Protein AF-A0A068RCI0-F1 (afdb_monomer)

Foldseek 3Di:
DDPDDDDPVLVVVCQVCQQPDALVVNCVVVVHDSVVSVVVCVVVVHHGHPRDPPPDQDPVLVCVLPVVPDQLVVSCVVPVHDSVVSVVVSVVVVVVVD

Sequence (98 aa):
MQKERWEPYEIQFLCEVAGTMPVHIIAEKLERSPSAIHSKVEYLGVRLTSSKKAQPWTDEELSLITSGQYSNQEIAEKTGRTAKCIYDKRLRLRNKVA

pLDDT: mean 85.04, std 11.61, range [39.69, 94.12]

Secondary structure (DSSP, 8-state):
---PPPPHHHHHHHHHHTTTS-HHHHHHHTT--HHHHHHHHHHTTPPPP-SS--PPPPHHHHHHHHSSSS-HHHHHHHHSS-HHHHHHHHHHHHTT--

Organism: NCBI:txid1347341

Nearest PDB structures (foldseek):
  7r3e-assembly1_B  TM=6.642E-01  e=3.172E+00  Pseudomonas aeruginosa PAO1
  3lsg-assemb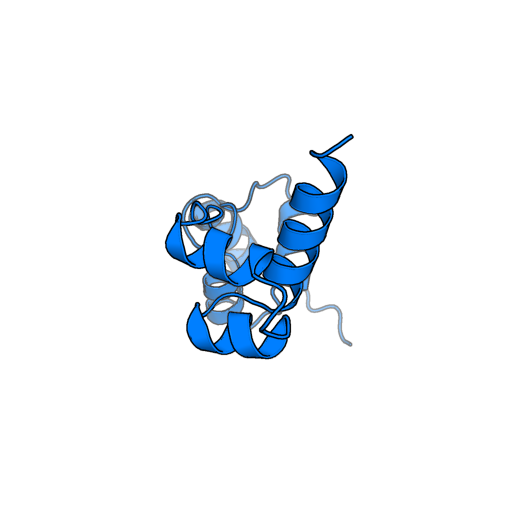ly2_D  TM=3.507E-01  e=1.484E+00  Fusobacterium nucleatum subsp. nucleatum
  8qu6-assembly1_F  TM=2.818E-01  e=8.392E-01  Mycolicibacterium smegmatis MC2 155
  3lsg-assembly3_E  TM=3.219E-01  e=1.581E+00  Fusobacterium nucleatum subsp. nucleatum
  8hnp-assembly1_B  TM=4.978E-01  e=7.225E+00  Thermococcus onnurineus NA1

Solvent-accessible surface area (backbone atoms only — not comparable to full-atom values): 5955 Å² total; per-residue (Å²): 133,85,83,75,78,84,50,72,68,58,54,52,48,47,71,70,37,24,66,78,43,43,50,66,60,54,16,59,76,66,76,42,55,53,68,60,50,53,57,48,31,58,76,70,72,49,63,63,32,71,69,67,75,79,73,78,81,49,73,68,58,49,48,54,60,70,64,68,81,55,53,47,60,60,49,15,70,76,67,76,47,54,38,65,61,46,46,56,49,44,52,55,57,60,68,64,77,113

Mean predicted aligned error: 9.75 Å

Radius of gyration: 18.35 Å; Cα contacts (8 Å, |Δi|>4): 72; chains: 1; bounding box: 45×29×45 Å

Structure (mmCIF, N/CA/C/O backbone):
data_AF-A0A068RCI0-F1
#
_entry.id   AF-A0A068RCI0-F1
#
loop_
_atom_site.group_PDB
_atom_site.id
_atom_site.type_symbol
_atom_site.label_atom_id
_atom_site.label_alt_id
_atom_site.label_comp_id
_atom_site.label_asym_id
_atom_site.label_entity_id
_atom_site.label_seq_id
_atom_site.pdbx_PDB_ins_code
_atom_site.Cartn_x
_atom_site.Cartn_y
_atom_site.Cartn_z
_atom_site.occupancy
_atom_site.B_iso_or_equiv
_atom_site.auth_seq_id
_atom_site.auth_comp_id
_atom_site.auth_asym_id
_atom_site.auth_atom_id
_atom_site.pdbx_PDB_model_num
ATOM 1 N N . MET A 1 1 ? 24.203 7.387 -4.537 1.00 39.69 1 MET A N 1
ATOM 2 C CA . MET A 1 1 ? 23.213 6.441 -5.097 1.00 39.69 1 MET A CA 1
ATOM 3 C C . MET A 1 1 ? 23.467 6.350 -6.589 1.00 39.69 1 MET A C 1
ATOM 5 O O . MET A 1 1 ? 23.222 7.328 -7.285 1.00 39.69 1 MET A O 1
ATOM 9 N N . GLN A 1 2 ? 24.053 5.248 -7.059 1.00 49.81 2 GLN A N 1
ATOM 10 C CA . GLN A 1 2 ? 24.225 5.021 -8.494 1.00 49.81 2 GLN A CA 1
ATOM 11 C C . GLN A 1 2 ? 22.833 4.885 -9.123 1.00 49.81 2 GLN A C 1
ATOM 13 O O . GLN A 1 2 ? 22.005 4.123 -8.627 1.00 49.81 2 GLN A O 1
ATOM 18 N N . LYS A 1 3 ? 22.541 5.665 -10.170 1.00 56.56 3 LYS A N 1
ATOM 19 C CA . LYS A 1 3 ? 21.346 5.456 -10.997 1.00 56.56 3 LYS A CA 1
ATOM 20 C C . LYS A 1 3 ? 21.626 4.236 -11.865 1.00 56.56 3 LYS A C 1
ATOM 22 O O . LYS A 1 3 ? 22.133 4.381 -12.974 1.00 56.56 3 LYS A O 1
ATOM 27 N N . GLU A 1 4 ? 21.381 3.050 -11.323 1.00 69.25 4 GLU A N 1
ATOM 28 C CA . GLU A 1 4 ? 21.510 1.814 -12.087 1.00 69.25 4 GLU A CA 1
ATOM 29 C C . GLU A 1 4 ? 20.661 1.892 -13.356 1.00 69.25 4 GLU A C 1
ATOM 31 O O . GLU A 1 4 ? 19.519 2.372 -13.358 1.00 69.25 4 GLU A O 1
ATOM 36 N N . ARG A 1 5 ? 21.278 1.485 -14.464 1.00 87.12 5 ARG A N 1
ATOM 37 C CA . ARG A 1 5 ? 20.640 1.452 -15.771 1.00 87.12 5 ARG A CA 1
ATOM 38 C C . ARG A 1 5 ? 19.586 0.347 -15.752 1.00 87.12 5 ARG A C 1
ATOM 40 O O . ARG A 1 5 ? 19.845 -0.744 -15.268 1.00 87.12 5 ARG A O 1
ATOM 47 N N . TRP A 1 6 ? 18.399 0.650 -16.269 1.00 90.88 6 TRP A N 1
ATOM 48 C CA . TRP A 1 6 ? 17.351 -0.353 -16.440 1.00 90.88 6 TRP A CA 1
ATOM 49 C C . TRP A 1 6 ? 17.730 -1.292 -17.574 1.00 90.88 6 TRP A C 1
ATOM 51 O O . TRP A 1 6 ? 17.894 -0.836 -18.710 1.00 90.88 6 TRP A O 1
ATOM 61 N N . GLU A 1 7 ? 17.825 -2.576 -17.266 1.00 93.25 7 GLU A N 1
ATOM 62 C CA . GLU A 1 7 ? 18.091 -3.607 -18.254 1.00 93.25 7 GLU A CA 1
ATOM 63 C C . GLU A 1 7 ? 16.812 -3.937 -19.045 1.00 93.25 7 GLU A C 1
ATOM 65 O O . GLU A 1 7 ? 15.696 -3.810 -18.522 1.00 93.25 7 GLU A O 1
ATOM 70 N N . PRO A 1 8 ? 16.926 -4.369 -20.314 1.00 92.56 8 PRO A N 1
ATOM 71 C CA . PRO A 1 8 ? 15.762 -4.659 -21.153 1.00 92.56 8 PRO A CA 1
ATOM 72 C C . PRO A 1 8 ? 14.803 -5.690 -20.544 1.00 92.56 8 PRO A C 1
ATOM 74 O O . PRO A 1 8 ? 13.587 -5.519 -20.637 1.00 92.56 8 PRO A O 1
ATOM 77 N N . TYR A 1 9 ? 15.334 -6.719 -19.873 1.00 92.94 9 TYR A N 1
ATOM 78 C CA . TYR A 1 9 ? 14.516 -7.758 -19.239 1.00 92.94 9 TYR A CA 1
ATOM 79 C C . TYR A 1 9 ? 13.668 -7.208 -18.086 1.00 92.94 9 TYR A C 1
ATOM 81 O O . TYR A 1 9 ? 12.558 -7.676 -17.857 1.00 92.94 9 TYR A O 1
ATOM 89 N N . GLU A 1 10 ? 14.145 -6.180 -17.386 1.00 93.62 10 GLU A N 1
ATOM 90 C CA . GLU A 1 10 ? 13.418 -5.563 -16.276 1.00 93.62 10 GLU A CA 1
ATOM 9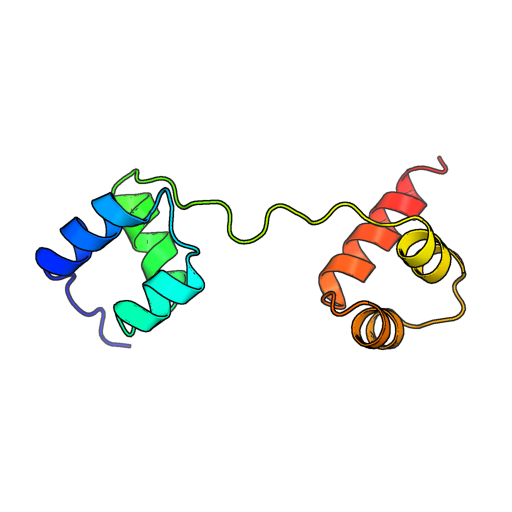1 C C . GLU A 1 10 ? 12.270 -4.702 -16.786 1.00 93.62 10 GLU A C 1
ATOM 93 O O . GLU A 1 10 ? 11.189 -4.686 -16.203 1.00 93.62 10 GLU A O 1
ATOM 98 N N . ILE A 1 11 ? 12.490 -4.004 -17.903 1.00 93.69 11 ILE A N 1
ATOM 99 C CA . ILE A 1 11 ? 11.442 -3.250 -18.596 1.00 93.69 11 ILE A CA 1
ATOM 100 C C . ILE A 1 11 ? 10.363 -4.212 -19.096 1.00 93.69 11 ILE A C 1
ATOM 102 O O . ILE A 1 11 ? 9.179 -3.965 -18.875 1.00 93.69 11 ILE A O 1
ATOM 106 N N . GLN A 1 12 ? 10.765 -5.320 -19.725 1.00 94.12 12 GLN A N 1
ATOM 107 C CA . GLN A 1 12 ? 9.840 -6.355 -20.183 1.00 94.12 12 GLN A CA 1
ATOM 108 C C . GLN A 1 12 ? 9.041 -6.946 -19.017 1.00 94.12 12 GLN A C 1
ATOM 110 O O . GLN A 1 12 ? 7.814 -6.994 -19.085 1.00 94.12 12 GLN A O 1
ATOM 115 N N . PHE A 1 13 ? 9.723 -7.314 -17.930 1.00 94.12 13 PHE A N 1
ATOM 116 C CA . PHE A 1 13 ? 9.090 -7.834 -16.724 1.00 94.12 13 PHE A CA 1
ATOM 117 C C . PHE A 1 13 ? 8.062 -6.847 -16.163 1.00 94.12 13 PHE A C 1
ATOM 119 O O . PHE A 1 13 ? 6.924 -7.233 -15.911 1.00 94.12 13 PHE A O 1
ATOM 126 N N . LEU A 1 14 ? 8.410 -5.559 -16.034 1.00 92.75 14 LEU A N 1
ATOM 127 C CA . LEU A 1 14 ? 7.481 -4.521 -1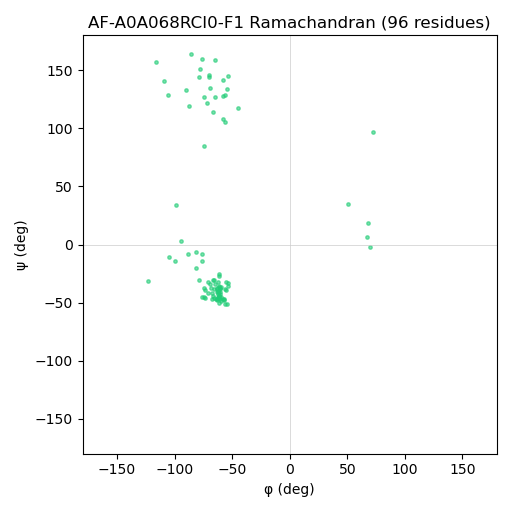5.578 1.00 92.75 14 LEU A CA 1
ATOM 128 C C . LEU A 1 14 ? 6.226 -4.433 -16.449 1.00 92.75 14 LEU A C 1
ATOM 130 O O . LEU A 1 14 ? 5.126 -4.379 -15.904 1.00 92.75 14 LEU A O 1
ATOM 134 N N . CYS A 1 15 ? 6.370 -4.419 -17.774 1.00 91.12 15 CYS A N 1
ATOM 135 C CA . CYS A 1 15 ? 5.228 -4.355 -18.686 1.00 91.12 15 CYS A CA 1
ATOM 136 C C . CYS A 1 15 ? 4.293 -5.565 -18.537 1.00 91.12 15 CYS A C 1
ATOM 138 O O . CYS A 1 15 ? 3.079 -5.409 -18.641 1.00 91.12 15 CYS A O 1
ATOM 140 N N . GLU A 1 16 ? 4.847 -6.748 -18.269 1.00 93.25 16 GLU A N 1
ATOM 141 C CA . GLU A 1 16 ? 4.088 -7.989 -18.110 1.00 93.25 16 GLU A CA 1
ATOM 142 C C . GLU A 1 16 ? 3.342 -8.054 -16.770 1.00 93.25 16 GLU A C 1
ATOM 144 O O . GLU A 1 16 ? 2.158 -8.395 -16.724 1.00 93.25 16 GLU A O 1
ATOM 149 N N . VAL A 1 17 ? 4.010 -7.699 -15.666 1.00 92.25 17 VAL A N 1
ATOM 150 C CA . VAL A 1 17 ? 3.478 -7.949 -14.316 1.00 92.25 17 VAL A CA 1
ATOM 151 C C . VAL A 1 17 ? 2.817 -6.740 -13.666 1.00 92.25 17 VAL A C 1
ATOM 153 O O . VAL A 1 17 ? 2.112 -6.905 -12.670 1.00 92.25 17 VAL A O 1
ATOM 156 N N . ALA A 1 18 ? 3.010 -5.523 -14.186 1.00 87.31 18 ALA A N 1
ATOM 157 C CA . ALA A 1 18 ? 2.538 -4.311 -13.517 1.00 87.31 18 ALA A CA 1
ATOM 158 C C . ALA A 1 18 ? 1.036 -4.340 -13.221 1.00 87.31 18 ALA A C 1
ATOM 160 O O . ALA A 1 18 ? 0.639 -3.923 -12.141 1.00 87.31 18 ALA A O 1
ATOM 161 N N . GLY A 1 19 ? 0.201 -4.869 -14.119 1.00 84.94 19 GLY A N 1
ATOM 162 C CA . GLY A 1 19 ? -1.254 -4.916 -13.936 1.00 84.94 19 GLY A CA 1
ATOM 163 C C . GLY A 1 19 ? -1.761 -5.990 -12.963 1.00 84.94 19 GLY A C 1
ATOM 164 O O . GLY A 1 19 ? -2.915 -5.933 -12.541 1.00 84.94 19 GLY A O 1
ATOM 165 N N . THR A 1 20 ? -0.927 -6.958 -12.584 1.00 87.12 20 THR A N 1
ATOM 166 C CA . THR A 1 20 ? -1.350 -8.163 -11.848 1.00 87.12 20 THR A CA 1
ATOM 167 C C . THR A 1 20 ? -0.619 -8.340 -10.522 1.00 87.12 20 THR A C 1
ATOM 169 O O . THR A 1 20 ? -1.205 -8.829 -9.557 1.00 87.12 20 THR A O 1
ATOM 172 N N . MET A 1 21 ? 0.635 -7.901 -10.439 1.00 87.81 21 MET A N 1
ATOM 173 C CA . MET A 1 21 ? 1.520 -8.149 -9.309 1.00 87.81 21 MET A CA 1
ATOM 174 C C . MET A 1 21 ? 1.704 -6.894 -8.444 1.00 87.81 21 MET A C 1
ATOM 176 O O . MET A 1 21 ? 2.051 -5.835 -8.966 1.00 87.81 21 MET A O 1
ATOM 180 N N . PRO A 1 22 ? 1.511 -6.970 -7.113 1.00 88.81 22 PRO A N 1
ATOM 181 C CA . PRO A 1 22 ? 1.730 -5.827 -6.232 1.00 88.81 22 PRO A CA 1
ATOM 182 C C . PRO A 1 22 ? 3.159 -5.280 -6.318 1.00 88.81 22 PRO A C 1
ATOM 184 O O . PRO A 1 22 ? 4.120 -6.046 -6.323 1.00 88.81 22 PRO A O 1
ATOM 187 N N . VAL A 1 23 ? 3.303 -3.950 -6.269 1.00 89.44 23 VAL A N 1
ATOM 188 C CA . VAL A 1 23 ? 4.600 -3.261 -6.431 1.00 89.44 23 VAL A CA 1
ATOM 189 C C . VAL A 1 23 ? 5.704 -3.762 -5.494 1.00 89.44 23 VAL A C 1
ATOM 191 O O . VAL A 1 23 ? 6.859 -3.798 -5.896 1.00 89.44 23 VAL A O 1
ATOM 194 N N . HIS A 1 24 ? 5.372 -4.184 -4.269 1.00 87.06 24 HIS A N 1
ATOM 195 C CA . HIS A 1 24 ? 6.363 -4.699 -3.319 1.00 87.06 24 HIS A CA 1
ATOM 196 C C . HIS A 1 24 ? 6.944 -6.055 -3.747 1.00 87.06 24 HIS A C 1
ATOM 198 O O . HIS A 1 24 ? 8.129 -6.279 -3.548 1.00 87.06 24 HIS A O 1
ATOM 204 N N . ILE A 1 25 ? 6.147 -6.913 -4.394 1.00 90.38 25 ILE A N 1
ATOM 205 C CA . ILE A 1 25 ? 6.616 -8.196 -4.939 1.00 90.38 25 ILE A CA 1
ATOM 206 C C . ILE A 1 25 ? 7.467 -7.960 -6.191 1.00 90.38 25 ILE A C 1
ATOM 208 O O . ILE A 1 25 ? 8.487 -8.613 -6.384 1.00 90.38 25 ILE A O 1
ATOM 212 N N . ILE A 1 26 ? 7.072 -7.002 -7.038 1.00 92.62 26 ILE A N 1
ATOM 213 C CA . ILE A 1 26 ? 7.869 -6.604 -8.209 1.00 92.62 26 ILE A CA 1
ATOM 214 C C . ILE A 1 26 ? 9.230 -6.057 -7.754 1.00 92.62 26 ILE A C 1
ATOM 216 O O . ILE A 1 26 ? 10.262 -6.437 -8.298 1.00 92.62 26 ILE A O 1
ATOM 220 N N . ALA A 1 27 ? 9.224 -5.183 -6.746 1.00 92.00 27 ALA A N 1
ATOM 221 C CA . ALA A 1 27 ? 10.416 -4.604 -6.137 1.00 92.00 27 ALA A CA 1
ATOM 222 C C . ALA A 1 27 ? 11.361 -5.686 -5.590 1.00 92.00 27 ALA A C 1
ATOM 224 O O . ALA A 1 27 ? 12.548 -5.656 -5.894 1.00 92.00 27 ALA A O 1
ATOM 225 N N . GLU A 1 28 ? 10.828 -6.670 -4.861 1.00 91.25 28 GLU A N 1
ATOM 226 C CA . GLU A 1 28 ? 11.592 -7.815 -4.354 1.00 91.25 28 GLU A CA 1
ATOM 227 C C . GLU A 1 28 ? 12.217 -8.641 -5.489 1.00 91.25 28 GLU A C 1
ATOM 229 O O . GLU A 1 28 ? 13.409 -8.921 -5.458 1.00 91.25 28 GLU A O 1
ATOM 234 N N . LYS A 1 29 ? 11.444 -8.968 -6.534 1.00 93.25 29 LYS A N 1
ATOM 235 C CA . LYS A 1 29 ? 11.918 -9.773 -7.675 1.00 93.25 29 LYS A CA 1
ATOM 236 C C . LYS A 1 29 ? 12.981 -9.090 -8.529 1.00 93.25 29 LYS A C 1
ATOM 238 O O . LYS A 1 29 ? 13.786 -9.782 -9.140 1.00 93.25 29 LYS A O 1
ATOM 243 N N . LEU A 1 30 ? 12.940 -7.764 -8.618 1.00 92.56 30 LEU A N 1
ATOM 244 C CA . LEU A 1 30 ? 13.929 -6.971 -9.349 1.00 92.56 30 LEU A CA 1
ATOM 245 C C . LEU A 1 30 ? 15.050 -6.450 -8.442 1.00 92.56 30 LEU A C 1
ATOM 247 O O . LEU A 1 30 ? 15.872 -5.667 -8.904 1.00 92.56 30 LEU A O 1
ATOM 251 N N . GLU A 1 31 ? 15.048 -6.811 -7.154 1.00 92.56 31 GLU A N 1
ATOM 252 C CA . GLU A 1 31 ? 15.988 -6.300 -6.147 1.00 92.56 31 GLU A CA 1
ATOM 253 C C . GLU A 1 31 ? 16.081 -4.760 -6.144 1.00 92.56 31 GLU A C 1
ATOM 255 O O . GLU A 1 31 ? 17.120 -4.148 -5.895 1.00 92.56 31 GLU A O 1
ATOM 260 N N . ARG A 1 32 ? 14.952 -4.099 -6.421 1.00 91.88 32 ARG A N 1
ATOM 261 C CA . ARG A 1 32 ? 14.837 -2.642 -6.524 1.00 91.88 32 ARG A CA 1
ATOM 262 C C . ARG A 1 32 ? 13.930 -2.084 -5.447 1.00 91.88 32 ARG A C 1
ATOM 264 O O . ARG A 1 32 ? 13.035 -2.746 -4.939 1.00 91.88 32 ARG A O 1
ATOM 271 N N . SER A 1 33 ? 14.103 -0.803 -5.130 1.00 91.44 33 SER A N 1
ATOM 272 C CA . SER A 1 33 ? 13.166 -0.125 -4.228 1.00 91.44 33 SER A CA 1
ATOM 273 C C . SER A 1 33 ? 11.792 0.080 -4.894 1.00 91.44 33 SER A C 1
ATOM 275 O O . SER A 1 33 ? 11.738 0.396 -6.087 1.00 91.44 33 SER A O 1
ATOM 277 N N . PRO A 1 34 ? 10.675 0.016 -4.142 1.00 90.94 34 PRO A N 1
ATOM 278 C CA . PRO A 1 34 ? 9.345 0.329 -4.674 1.00 90.94 34 PRO A CA 1
ATOM 279 C C . PRO A 1 34 ? 9.272 1.711 -5.337 1.00 90.94 34 PRO A C 1
ATOM 281 O O . PRO A 1 34 ? 8.615 1.880 -6.361 1.00 90.94 34 PRO A O 1
ATOM 284 N N . SER A 1 35 ? 9.999 2.694 -4.798 1.00 89.50 35 SER A N 1
ATOM 285 C CA . SER A 1 35 ? 10.090 4.042 -5.368 1.00 89.50 35 SER A CA 1
ATOM 286 C C . SER A 1 35 ? 10.719 4.047 -6.765 1.00 89.50 35 SER A C 1
ATOM 288 O O . SER A 1 35 ? 10.223 4.740 -7.649 1.00 89.50 35 SER A O 1
ATOM 290 N N . ALA A 1 36 ? 11.768 3.248 -6.996 1.00 92.00 36 ALA A N 1
ATOM 291 C CA . ALA A 1 36 ? 12.389 3.123 -8.317 1.00 92.00 36 ALA A CA 1
ATOM 292 C C . ALA A 1 36 ? 11.434 2.486 -9.337 1.00 92.00 36 ALA A C 1
ATOM 294 O O . ALA A 1 36 ? 11.380 2.926 -10.486 1.00 92.00 36 ALA A O 1
ATOM 295 N N . ILE A 1 37 ? 10.647 1.496 -8.903 1.00 92.06 37 ILE A N 1
ATOM 296 C CA . ILE A 1 37 ? 9.604 0.872 -9.723 1.00 92.06 37 ILE A CA 1
ATOM 297 C C . ILE A 1 37 ? 8.561 1.917 -10.121 1.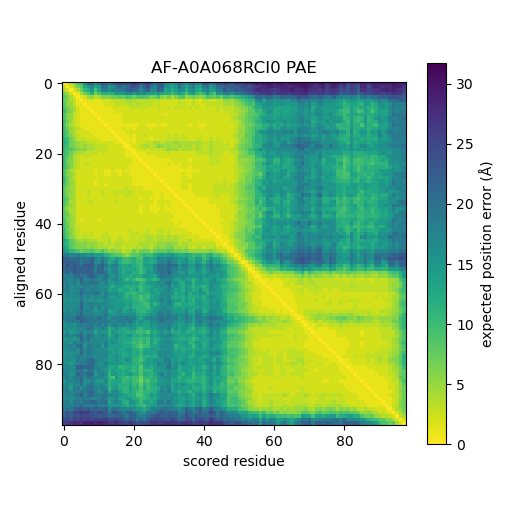00 92.06 37 ILE A C 1
ATOM 299 O O . ILE A 1 37 ? 8.293 2.064 -11.310 1.00 92.06 37 ILE A O 1
ATOM 303 N N . HIS A 1 38 ? 8.037 2.688 -9.160 1.00 91.00 38 HIS A N 1
ATOM 304 C CA . HIS A 1 38 ? 7.070 3.760 -9.416 1.00 91.00 38 HIS A CA 1
ATOM 305 C C . HIS A 1 38 ? 7.573 4.770 -10.450 1.00 91.00 38 HIS A C 1
ATOM 307 O O . HIS A 1 38 ? 6.888 5.010 -11.441 1.00 91.00 38 HIS A O 1
ATOM 313 N N . SER A 1 39 ? 8.784 5.304 -10.276 1.00 91.38 39 SER A N 1
ATOM 314 C CA . SER A 1 39 ? 9.352 6.255 -11.237 1.00 91.38 39 SER A CA 1
ATOM 315 C C . SER A 1 39 ? 9.524 5.645 -12.629 1.00 91.38 39 SER A C 1
ATOM 317 O O . SER A 1 39 ? 9.323 6.323 -13.635 1.00 91.38 39 SER A O 1
ATOM 319 N N . LYS A 1 40 ? 9.894 4.360 -12.713 1.00 93.38 40 LYS A N 1
ATOM 320 C CA . LYS A 1 40 ? 10.090 3.702 -14.004 1.00 93.38 40 LYS A CA 1
ATOM 321 C C . LYS A 1 40 ? 8.779 3.408 -14.714 1.00 93.38 40 LYS A C 1
ATOM 323 O O . LYS A 1 40 ? 8.690 3.678 -15.907 1.00 93.38 40 LYS A O 1
ATOM 328 N N . VAL A 1 41 ? 7.779 2.868 -14.021 1.00 91.69 41 VAL A N 1
ATOM 329 C CA . VAL A 1 41 ? 6.482 2.582 -14.647 1.00 91.69 41 VAL A CA 1
ATOM 330 C C . VAL A 1 41 ? 5.781 3.863 -15.092 1.00 91.69 41 VAL A C 1
ATOM 332 O O . VAL A 1 41 ? 5.161 3.864 -16.147 1.00 91.69 41 VAL A O 1
ATOM 335 N N . GLU A 1 42 ? 5.954 4.967 -14.357 1.00 90.00 42 GLU A N 1
ATOM 336 C CA . GLU A 1 42 ? 5.448 6.287 -14.734 1.00 90.00 42 GLU A CA 1
ATOM 337 C C . GLU A 1 42 ? 6.112 6.775 -16.025 1.00 90.00 42 GLU A C 1
ATOM 339 O O . GLU A 1 42 ? 5.418 7.148 -16.967 1.00 90.00 42 GLU A O 1
ATOM 344 N N . TYR A 1 43 ? 7.442 6.665 -16.119 1.00 90.88 43 TYR A N 1
ATOM 345 C CA . TYR A 1 43 ? 8.184 6.971 -17.345 1.00 90.88 43 TYR A CA 1
ATOM 346 C C . TYR A 1 43 ? 7.763 6.095 -18.538 1.00 90.88 43 TYR A C 1
ATOM 348 O O . TYR A 1 43 ? 7.720 6.572 -19.668 1.00 90.88 43 TYR A O 1
ATOM 356 N N . LEU A 1 44 ? 7.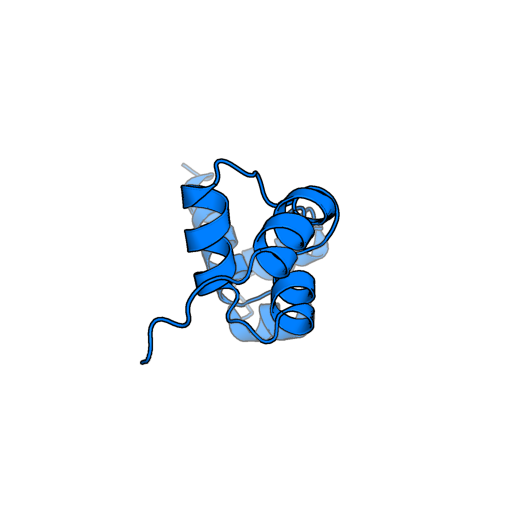450 4.817 -18.300 1.00 90.06 44 LEU A N 1
ATOM 357 C CA . LEU A 1 44 ? 6.987 3.879 -19.330 1.00 90.06 44 LEU A CA 1
ATOM 358 C C . LEU A 1 44 ? 5.485 4.015 -19.651 1.00 90.06 44 LEU A C 1
ATOM 360 O O . LEU A 1 44 ? 5.004 3.346 -20.562 1.00 90.06 44 LEU A O 1
ATOM 364 N N . GLY A 1 45 ? 4.729 4.831 -18.907 1.00 89.62 45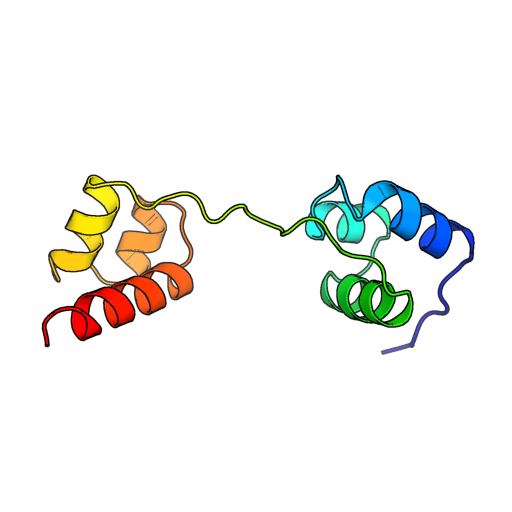 GLY A N 1
ATOM 365 C CA . GLY A 1 45 ? 3.272 4.940 -19.046 1.00 89.62 45 GLY A CA 1
ATOM 366 C C . GLY A 1 45 ? 2.499 3.684 -18.617 1.00 89.62 45 GLY A C 1
ATOM 367 O O . GLY A 1 45 ? 1.341 3.507 -18.998 1.00 89.62 45 GLY A O 1
ATOM 368 N N . VAL A 1 46 ? 3.116 2.802 -17.830 1.00 87.44 46 VAL A N 1
ATOM 369 C CA . VAL A 1 46 ? 2.531 1.537 -17.373 1.00 87.44 46 VAL A CA 1
ATOM 370 C C . VAL A 1 46 ? 1.803 1.751 -16.046 1.00 87.44 46 VAL A C 1
ATOM 372 O O . VAL A 1 46 ? 2.333 2.341 -15.104 1.00 87.44 46 VAL A O 1
ATOM 375 N N . ARG A 1 47 ? 0.572 1.242 -15.937 1.00 84.38 47 ARG A N 1
ATOM 376 C CA . ARG A 1 47 ? -0.194 1.301 -14.686 1.00 84.38 47 ARG A CA 1
ATOM 377 C C . ARG A 1 47 ? 0.134 0.105 -13.803 1.00 84.38 47 ARG A C 1
ATOM 379 O O . ARG A 1 47 ? -0.139 -1.033 -14.174 1.00 84.38 47 ARG A O 1
ATOM 386 N N . LEU A 1 48 ? 0.657 0.379 -12.612 1.00 84.31 48 LEU A N 1
ATOM 387 C CA . LEU A 1 48 ? 0.758 -0.627 -11.559 1.00 84.31 48 LEU A CA 1
ATOM 388 C C . LEU A 1 48 ? -0.629 -0.969 -11.016 1.00 84.31 48 LEU A C 1
ATOM 390 O O . LEU A 1 48 ? -1.486 -0.097 -10.845 1.00 84.31 48 LEU A O 1
ATOM 394 N N . THR A 1 49 ? -0.819 -2.235 -10.668 1.00 79.06 49 THR A N 1
ATOM 395 C CA . THR A 1 49 ? -1.933 -2.686 -9.854 1.00 79.06 49 THR A CA 1
ATOM 396 C C . THR A 1 49 ? -1.861 -1.931 -8.537 1.00 79.06 49 THR A C 1
ATOM 398 O O . THR A 1 49 ? -0.804 -1.833 -7.903 1.00 79.06 49 THR A O 1
ATOM 401 N N . SER A 1 50 ? -2.976 -1.309 -8.160 1.00 66.00 50 SER A N 1
ATOM 402 C CA . SER A 1 50 ? -3.054 -0.531 -6.930 1.00 66.00 50 SER A CA 1
ATOM 403 C C . SER A 1 50 ? -2.694 -1.450 -5.764 1.00 66.00 50 SER A C 1
ATOM 405 O O . SER A 1 50 ? -3.435 -2.379 -5.430 1.00 66.00 50 SER A O 1
ATOM 407 N N . SER A 1 51 ? -1.509 -1.243 -5.179 1.00 60.56 51 SER A N 1
ATOM 408 C CA . SER A 1 51 ? -1.068 -2.061 -4.060 1.00 60.56 51 SER A CA 1
ATOM 409 C C . SER A 1 51 ? -1.990 -1.750 -2.888 1.00 60.56 51 SER A C 1
ATOM 411 O O . SER A 1 51 ? -1.992 -0.627 -2.386 1.00 60.56 51 SER A O 1
ATOM 413 N N . LYS A 1 52 ? -2.762 -2.760 -2.485 1.00 54.91 52 LYS A N 1
ATOM 414 C CA . LYS A 1 52 ? -3.899 -2.686 -1.563 1.00 54.91 52 LYS A CA 1
ATOM 415 C C . LYS A 1 52 ? -5.111 -2.011 -2.201 1.00 54.91 52 LYS A C 1
ATOM 417 O O . LYS A 1 52 ? -5.299 -0.802 -2.095 1.00 54.91 52 LYS A O 1
ATOM 422 N N . LYS A 1 53 ? -6.038 -2.838 -2.707 1.00 55.47 53 LYS A N 1
ATOM 423 C CA . LYS A 1 53 ? -7.463 -2.502 -2.569 1.00 55.47 53 LYS A CA 1
ATOM 424 C C . LYS A 1 53 ? -7.638 -2.042 -1.124 1.00 55.47 53 LYS A C 1
ATOM 426 O O . LYS A 1 53 ? -7.299 -2.798 -0.212 1.00 55.47 53 LYS A O 1
ATOM 431 N N . ALA A 1 54 ? -8.038 -0.787 -0.924 1.00 60.03 54 ALA A N 1
ATOM 432 C CA . ALA A 1 54 ? -8.303 -0.278 0.409 1.00 60.03 54 ALA A CA 1
ATOM 433 C C . ALA A 1 54 ? -9.350 -1.209 1.018 1.00 60.03 54 ALA A C 1
ATOM 435 O O . ALA A 1 54 ? -10.498 -1.204 0.574 1.00 60.03 54 ALA A O 1
ATOM 436 N N . GLN A 1 55 ? -8.927 -2.066 1.951 1.00 72.06 55 GLN A N 1
ATOM 437 C CA . GLN A 1 55 ? -9.854 -2.969 2.612 1.00 72.06 55 GLN A CA 1
ATOM 438 C C . GLN A 1 55 ? -10.937 -2.092 3.236 1.00 72.06 55 GLN A C 1
ATOM 440 O O . GLN A 1 55 ? -10.571 -1.111 3.911 1.00 72.06 55 GLN A O 1
ATOM 445 N N . PRO A 1 56 ? -12.226 -2.378 2.978 1.00 81.00 56 PRO A N 1
ATOM 446 C CA . PRO A 1 56 ? -13.308 -1.618 3.578 1.00 81.00 56 PRO A CA 1
ATOM 447 C C . PRO A 1 56 ? -13.118 -1.612 5.096 1.00 81.00 56 PRO A C 1
ATOM 449 O O . PRO A 1 56 ? -12.561 -2.550 5.662 1.00 81.00 56 PRO A O 1
ATOM 452 N N . TRP A 1 57 ? -13.484 -0.505 5.734 1.00 86.44 57 TRP A N 1
ATOM 453 C CA . TRP A 1 57 ? -13.438 -0.415 7.191 1.00 86.44 57 TRP A CA 1
ATOM 454 C C . TRP A 1 57 ? -14.605 -1.224 7.750 1.00 86.44 57 TRP A C 1
ATOM 456 O O . TRP A 1 57 ? -15.730 -0.984 7.308 1.00 86.44 57 TRP A O 1
ATOM 466 N N . THR A 1 58 ? -14.350 -2.155 8.669 1.00 88.00 58 THR A N 1
ATOM 467 C CA . THR A 1 58 ? -15.439 -2.865 9.360 1.00 88.00 58 THR A CA 1
ATOM 468 C C . THR A 1 58 ? -16.063 -1.969 10.426 1.00 88.00 58 THR A C 1
ATOM 470 O O . THR A 1 58 ? -15.449 -0.998 10.881 1.00 88.00 58 THR A O 1
ATOM 473 N N . ASP A 1 59 ? -17.288 -2.285 10.840 1.00 87.25 59 ASP A N 1
ATOM 474 C CA . ASP A 1 59 ? -17.980 -1.532 11.888 1.00 87.25 59 ASP A CA 1
ATOM 475 C C . ASP A 1 59 ? -17.235 -1.601 13.233 1.00 87.25 59 ASP A C 1
ATOM 477 O O . ASP A 1 59 ? -17.204 -0.614 13.972 1.00 87.25 59 ASP A O 1
ATOM 481 N N . GLU A 1 60 ? -16.546 -2.713 13.522 1.00 86.50 60 GLU A N 1
ATOM 482 C CA . GLU A 1 60 ? -15.700 -2.838 14.717 1.00 86.50 60 GLU A CA 1
ATOM 483 C C . GLU A 1 60 ? -14.507 -1.880 14.658 1.00 86.50 60 GLU A C 1
ATOM 485 O O . GLU A 1 60 ? -14.223 -1.167 15.624 1.00 86.50 60 GLU A O 1
ATOM 490 N N . GLU A 1 61 ? -13.828 -1.814 13.508 1.00 88.75 61 GLU A N 1
ATOM 491 C CA . GLU A 1 61 ? -12.717 -0.886 13.295 1.00 88.75 61 GLU A CA 1
ATOM 492 C C . GLU A 1 61 ? -13.185 0.568 13.409 1.00 88.75 61 GLU A C 1
ATOM 494 O O . GLU A 1 61 ? -12.515 1.390 14.034 1.00 88.75 61 GLU A O 1
ATOM 499 N N . LEU A 1 62 ? -14.344 0.902 12.834 1.00 89.75 62 LEU A N 1
ATOM 500 C CA . LEU A 1 62 ? -14.928 2.238 12.941 1.00 89.75 62 LEU A CA 1
ATOM 501 C C . LEU A 1 62 ? -15.239 2.594 14.395 1.00 89.75 62 LEU A C 1
ATOM 503 O O . LEU A 1 62 ? -14.874 3.690 14.818 1.00 89.75 62 LEU A O 1
ATOM 507 N N . SER A 1 63 ? -15.820 1.666 15.160 1.00 89.12 63 SER A N 1
ATOM 508 C CA . SER A 1 63 ? -16.119 1.851 16.583 1.00 89.12 63 SER A CA 1
ATOM 509 C C . SER A 1 63 ? -14.857 2.140 17.401 1.00 89.12 63 SER A C 1
ATOM 511 O O . SER A 1 63 ? -14.822 3.106 18.166 1.00 89.12 63 SER A O 1
ATOM 513 N N . LEU A 1 64 ? -13.770 1.390 17.170 1.00 89.44 64 LEU A N 1
ATOM 514 C CA . LEU A 1 64 ? -12.467 1.636 17.806 1.00 89.44 64 LEU A CA 1
ATOM 515 C C . LEU A 1 64 ? -11.899 3.020 17.461 1.00 89.44 64 LEU A C 1
ATOM 517 O O . LEU A 1 64 ? -11.303 3.686 18.309 1.00 89.44 64 LEU A O 1
ATOM 521 N N . ILE A 1 65 ? -12.082 3.474 16.220 1.00 88.81 65 ILE A N 1
ATOM 522 C CA . ILE A 1 65 ? -11.606 4.787 15.769 1.00 88.81 65 ILE A CA 1
ATOM 523 C C . ILE A 1 65 ? -12.425 5.914 16.400 1.00 88.81 65 ILE A C 1
ATOM 525 O O . ILE A 1 65 ? -11.843 6.924 16.815 1.00 88.81 65 ILE A O 1
ATOM 529 N N . THR A 1 66 ? -13.746 5.759 16.489 1.00 87.94 66 THR A N 1
ATOM 530 C CA . THR A 1 66 ? -14.657 6.774 17.035 1.00 87.94 66 THR A CA 1
ATOM 531 C C . THR A 1 66 ? -14.729 6.783 18.557 1.00 87.94 66 THR A C 1
ATOM 533 O O . THR A 1 66 ? -15.108 7.808 19.111 1.00 87.94 66 THR A O 1
ATOM 536 N N . SER A 1 67 ? -14.338 5.704 19.245 1.00 86.38 67 SER A N 1
ATOM 537 C CA . SER A 1 67 ? -14.430 5.613 20.712 1.00 86.38 67 SER A CA 1
ATOM 538 C C . SER A 1 67 ? -13.590 6.663 21.441 1.00 86.38 67 SER A C 1
ATOM 540 O O . SER A 1 67 ? -13.903 7.023 22.571 1.00 86.38 67 SER A O 1
ATOM 542 N N . GLY A 1 68 ? -12.500 7.134 20.822 1.00 82.38 68 GLY A N 1
ATOM 543 C CA . GLY A 1 68 ? -11.565 8.092 21.424 1.00 82.38 68 GLY A CA 1
ATOM 544 C C . GLY A 1 68 ? -10.730 7.527 22.581 1.00 82.38 68 GLY A C 1
ATOM 545 O O . GLY A 1 68 ? -9.872 8.233 23.098 1.00 82.38 68 GLY A O 1
ATOM 546 N N . GLN A 1 69 ? -10.943 6.262 22.958 1.00 87.31 69 GLN A N 1
ATOM 547 C CA . GLN A 1 69 ? -10.267 5.603 24.081 1.00 87.31 69 GLN A CA 1
ATOM 548 C C . GLN A 1 69 ? -8.854 5.139 23.728 1.00 87.31 69 GLN A C 1
ATOM 550 O O . GLN A 1 69 ? -7.986 5.100 24.592 1.00 87.31 69 GLN A O 1
ATOM 555 N N . TYR A 1 70 ? -8.633 4.794 22.459 1.00 89.44 70 TYR A N 1
ATOM 556 C CA . TYR A 1 70 ? -7.365 4.263 21.974 1.00 89.44 70 TYR A CA 1
ATOM 557 C C . TYR A 1 70 ? -6.630 5.279 21.094 1.00 89.44 70 TYR A C 1
ATOM 559 O O . TYR A 1 70 ? -7.219 5.974 20.242 1.00 89.44 70 TYR A O 1
ATOM 567 N N . SER A 1 71 ? -5.313 5.327 21.270 1.00 91.44 71 SER A N 1
ATOM 568 C CA . SER A 1 71 ? -4.388 6.018 20.382 1.00 91.44 71 SER A CA 1
ATOM 569 C C . SER A 1 71 ? -4.378 5.368 18.995 1.00 91.44 71 SER A C 1
ATOM 571 O O . SER A 1 71 ? -4.741 4.206 18.808 1.00 91.44 71 SER A O 1
ATOM 573 N N . ASN A 1 72 ? -3.933 6.115 17.983 1.00 91.25 72 ASN A N 1
ATOM 574 C CA . ASN A 1 72 ? -3.849 5.578 16.620 1.00 91.25 72 ASN A CA 1
ATOM 575 C C . ASN A 1 72 ? -2.886 4.381 16.524 1.00 91.25 72 ASN A C 1
ATOM 577 O O . ASN A 1 72 ? -3.036 3.559 15.625 1.00 91.25 72 ASN A O 1
ATOM 581 N N . GLN A 1 73 ? -1.908 4.299 17.430 1.00 91.81 73 GLN A N 1
ATOM 582 C CA . GLN A 1 73 ? -0.946 3.206 17.486 1.00 91.81 73 GLN A CA 1
ATOM 583 C C . GLN A 1 73 ? -1.568 1.944 18.094 1.00 91.81 73 GLN A C 1
ATOM 585 O O . GLN A 1 73 ? -1.483 0.881 17.491 1.00 91.81 73 GLN A O 1
ATOM 590 N N . GLU A 1 74 ? -2.309 2.066 19.195 1.00 91.75 74 GLU A N 1
ATOM 591 C CA . GLU A 1 74 ? -3.020 0.926 19.791 1.00 91.75 74 GLU A CA 1
ATOM 592 C C . GLU A 1 74 ? -4.085 0.354 18.844 1.00 91.75 74 GLU A C 1
ATOM 594 O O . GLU A 1 74 ? -4.267 -0.858 18.751 1.00 91.75 74 GLU A O 1
ATOM 599 N N . ILE A 1 75 ? -4.783 1.212 18.093 1.00 90.69 75 ILE A N 1
ATOM 600 C CA . ILE A 1 75 ? -5.744 0.756 17.076 1.00 90.69 75 ILE A CA 1
ATOM 601 C C . ILE A 1 75 ? -5.006 0.068 15.917 1.00 90.69 75 ILE A C 1
ATOM 603 O O . ILE A 1 75 ? -5.501 -0.925 15.387 1.00 90.69 75 ILE A O 1
ATOM 607 N N . ALA A 1 76 ? -3.826 0.557 15.524 1.00 89.50 76 ALA A N 1
ATOM 608 C CA . ALA A 1 76 ? -3.011 -0.056 14.472 1.00 89.50 76 ALA A CA 1
ATOM 609 C C . ALA A 1 76 ? -2.597 -1.479 14.853 1.00 89.50 76 ALA A C 1
ATOM 611 O O . ALA A 1 76 ? -2.756 -2.402 14.059 1.00 89.50 76 ALA A O 1
ATOM 612 N N . GLU A 1 77 ? -2.160 -1.664 16.095 1.00 88.88 77 GLU A N 1
ATOM 613 C CA . GLU A 1 77 ? -1.799 -2.970 16.645 1.00 88.88 77 GLU A CA 1
ATOM 614 C C . GLU A 1 77 ? -3.005 -3.919 16.704 1.00 88.88 77 GLU A C 1
ATOM 616 O O . GLU A 1 77 ? -2.887 -5.081 16.325 1.00 88.88 77 GLU A O 1
ATOM 621 N N . LYS A 1 78 ? -4.188 -3.424 17.093 1.00 87.25 78 LYS A N 1
ATOM 622 C CA . LYS A 1 78 ? -5.422 -4.230 17.167 1.00 87.25 78 LYS A CA 1
ATOM 623 C C . LYS A 1 78 ? -5.999 -4.619 15.803 1.00 87.25 78 LYS A C 1
ATOM 625 O O . LYS A 1 78 ? -6.628 -5.664 15.692 1.00 87.25 78 LYS A O 1
ATOM 630 N N . THR A 1 79 ? -5.833 -3.775 14.785 1.00 84.25 79 THR A N 1
ATOM 631 C CA . THR A 1 79 ? -6.479 -3.942 13.464 1.00 84.25 79 THR A CA 1
ATOM 632 C C . THR A 1 79 ? -5.522 -4.430 12.376 1.00 84.25 79 THR A C 1
ATOM 634 O O . THR A 1 79 ? -5.947 -4.747 11.268 1.00 84.25 79 THR A O 1
ATOM 637 N N . GLY A 1 80 ? -4.213 -4.440 12.641 1.00 84.31 80 GLY A N 1
ATOM 638 C CA . GLY A 1 80 ? -3.183 -4.715 11.635 1.00 84.31 80 GLY A CA 1
ATOM 639 C C . GLY A 1 80 ? -3.064 -3.629 10.554 1.00 84.31 80 GLY A C 1
ATOM 640 O O . GLY A 1 80 ? -2.333 -3.797 9.573 1.00 84.31 80 GLY A O 1
ATOM 641 N N . ARG A 1 81 ? -3.777 -2.504 10.695 1.00 87.06 81 ARG A N 1
ATOM 642 C CA . ARG A 1 81 ? -3.659 -1.343 9.803 1.00 87.06 81 ARG A CA 1
ATOM 643 C C . ARG A 1 81 ? 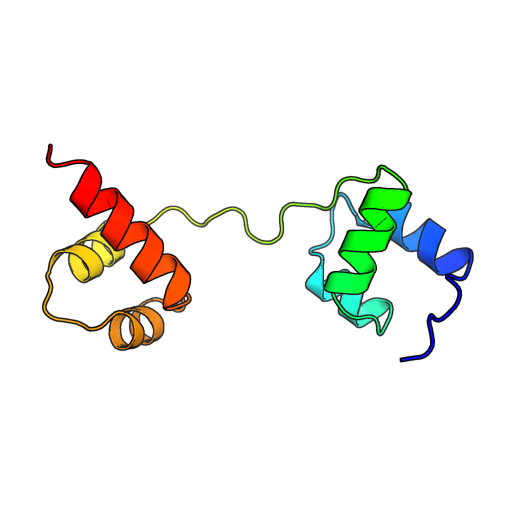-2.534 -0.429 10.263 1.00 87.06 81 ARG A C 1
ATOM 645 O O . ARG A 1 81 ? -2.070 -0.492 11.390 1.00 87.06 81 ARG A O 1
ATOM 652 N N . THR A 1 82 ? -2.088 0.467 9.389 1.00 88.12 82 THR A N 1
ATOM 653 C CA . THR A 1 82 ? -1.068 1.449 9.770 1.00 88.12 82 THR A CA 1
ATOM 654 C C . THR A 1 82 ? -1.688 2.592 10.575 1.00 88.12 82 THR A C 1
ATOM 656 O O . THR A 1 82 ? -2.788 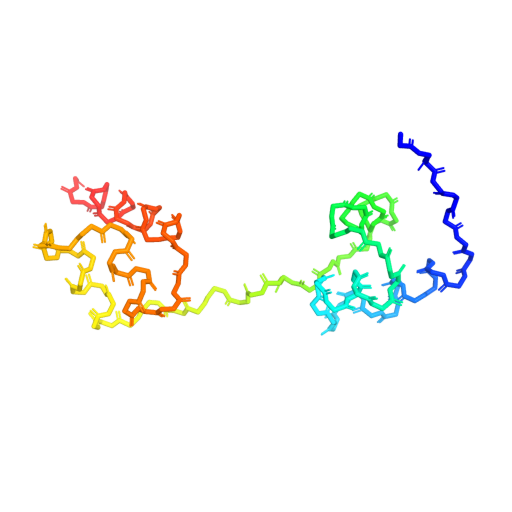3.061 10.265 1.00 88.12 82 THR A O 1
ATOM 659 N N . ALA A 1 83 ? -0.945 3.114 11.558 1.00 88.75 83 ALA A N 1
ATOM 660 C CA . ALA A 1 83 ? -1.373 4.263 12.364 1.00 88.75 83 ALA A CA 1
ATOM 661 C C . ALA A 1 83 ? -1.730 5.490 11.500 1.00 88.75 83 ALA A C 1
ATOM 663 O O . ALA A 1 83 ? -2.656 6.233 11.821 1.00 88.75 83 ALA A O 1
ATOM 664 N N . LYS A 1 84 ? -1.051 5.659 10.354 1.00 88.25 84 LYS A N 1
ATOM 665 C CA . LYS A 1 84 ? -1.369 6.690 9.356 1.00 88.25 84 LYS A CA 1
ATOM 666 C C . LYS A 1 84 ? -2.761 6.505 8.740 1.00 88.25 84 LYS A C 1
ATOM 668 O O . LYS A 1 84 ? -3.530 7.459 8.708 1.00 88.25 84 LYS A O 1
ATOM 673 N N . CYS A 1 85 ? -3.121 5.291 8.308 1.00 88.00 85 CYS A N 1
ATOM 674 C CA . CYS A 1 85 ? -4.459 5.021 7.769 1.00 88.00 85 CYS A CA 1
ATOM 675 C C . CYS A 1 85 ? -5.562 5.306 8.797 1.00 88.00 85 CYS A C 1
ATOM 677 O O . CYS A 1 85 ? -6.621 5.817 8.433 1.00 88.00 85 CYS A O 1
ATOM 679 N N . ILE A 1 86 ? -5.309 4.997 10.070 1.00 90.81 86 ILE A N 1
ATOM 680 C CA . ILE A 1 86 ? -6.235 5.272 11.175 1.00 90.81 86 ILE A CA 1
ATOM 681 C C . ILE A 1 86 ? -6.375 6.775 11.414 1.00 90.81 86 ILE A C 1
ATOM 683 O O . ILE A 1 86 ? -7.499 7.268 11.496 1.00 90.81 86 ILE A O 1
ATOM 687 N N . TYR A 1 87 ? -5.263 7.516 11.460 1.00 90.69 87 TYR A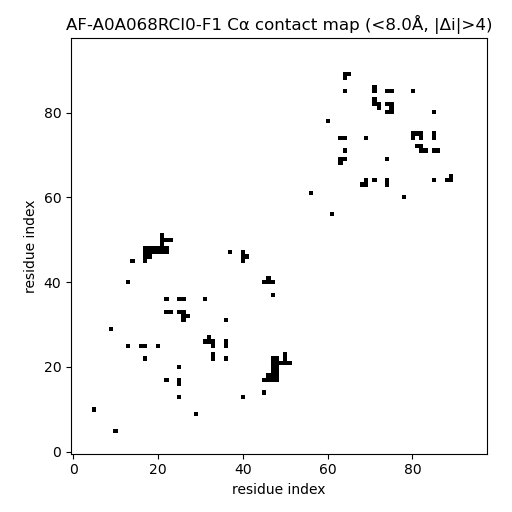 N 1
ATOM 688 C CA . TYR A 1 87 ? -5.273 8.976 11.576 1.00 90.69 87 TYR A CA 1
ATOM 689 C C . TYR A 1 87 ? -6.091 9.629 10.452 1.00 90.69 87 TYR A C 1
ATOM 691 O O . TYR A 1 87 ? -7.017 10.396 10.724 1.00 90.69 87 TYR A O 1
ATOM 699 N N . ASP A 1 88 ? -5.813 9.264 9.197 1.00 89.88 88 ASP A N 1
ATOM 700 C CA . ASP A 1 88 ? -6.513 9.799 8.025 1.00 89.88 88 ASP A CA 1
ATOM 701 C C . ASP A 1 88 ? -8.015 9.486 8.080 1.00 89.88 88 ASP A C 1
ATOM 703 O O . ASP A 1 88 ? -8.858 10.331 7.762 1.00 89.88 88 ASP A O 1
ATOM 707 N N . LYS A 1 89 ? -8.379 8.272 8.512 1.00 90.56 89 LYS A N 1
ATOM 708 C CA . LYS A 1 89 ? -9.778 7.869 8.675 1.00 90.56 89 LYS A CA 1
ATOM 709 C C . LYS A 1 89 ? -10.469 8.658 9.783 1.00 90.56 89 LYS A C 1
ATOM 711 O O . LYS A 1 89 ? -11.578 9.140 9.560 1.00 90.56 89 LYS A O 1
ATOM 716 N N . ARG A 1 90 ? -9.819 8.834 10.935 1.00 89.69 90 ARG A N 1
ATOM 717 C CA . ARG A 1 90 ? -10.331 9.604 12.078 1.00 89.69 90 ARG A CA 1
ATOM 718 C C . ARG A 1 90 ? -10.585 11.062 11.694 1.00 89.69 90 ARG A C 1
ATOM 720 O O . ARG A 1 90 ? -11.648 11.595 12.000 1.00 89.69 90 ARG A O 1
ATOM 727 N N . LEU A 1 91 ? -9.670 11.675 10.940 1.00 89.38 91 LEU A N 1
ATOM 728 C CA . LEU A 1 91 ? -9.831 13.035 10.420 1.00 89.38 91 LEU A CA 1
ATOM 729 C C . LEU A 1 91 ? -11.035 13.150 9.469 1.00 89.38 91 LEU A C 1
ATOM 731 O O . LEU A 1 91 ? -11.850 14.059 9.609 1.00 89.38 91 LEU A O 1
ATOM 735 N N . ARG A 1 92 ? -11.195 12.198 8.538 1.00 87.81 92 ARG A N 1
ATOM 736 C CA . ARG A 1 92 ? -12.348 12.162 7.618 1.00 87.81 92 ARG A CA 1
ATOM 737 C C . ARG A 1 92 ? -13.679 11.973 8.341 1.00 87.81 92 ARG A C 1
ATOM 739 O O . ARG A 1 92 ? -14.670 12.556 7.918 1.00 87.81 92 ARG A O 1
ATOM 746 N N . LEU A 1 93 ? -13.712 11.149 9.390 1.00 86.31 93 LEU A N 1
ATOM 747 C CA . LEU A 1 93 ? -14.913 10.945 10.200 1.00 86.31 93 LEU A CA 1
ATOM 748 C C . LEU A 1 93 ? -15.275 12.216 10.972 1.00 86.31 93 LEU A C 1
ATOM 750 O O . LEU A 1 93 ? -16.435 12.602 10.957 1.00 86.31 93 LEU A O 1
ATOM 754 N N . ARG A 1 94 ? -14.292 12.918 11.551 1.00 81.94 94 ARG A N 1
ATOM 755 C CA . ARG A 1 94 ? -14.523 14.193 12.248 1.00 81.94 94 ARG A CA 1
ATOM 756 C C . ARG A 1 94 ? -15.069 15.280 11.320 1.00 81.94 94 ARG A C 1
ATOM 758 O O . ARG A 1 94 ? -15.974 16.008 11.701 1.00 81.94 94 ARG A O 1
ATOM 765 N N . ASN A 1 95 ? -14.557 15.355 10.093 1.00 76.88 95 ASN A N 1
ATOM 766 C CA . ASN A 1 95 ? -14.974 16.359 9.109 1.00 76.88 95 ASN A CA 1
ATOM 767 C C . ASN A 1 95 ? -16.334 16.060 8.447 1.00 76.88 95 ASN A C 1
ATOM 769 O O . ASN A 1 95 ? -16.829 16.893 7.699 1.00 76.88 95 ASN A O 1
ATOM 773 N N . LYS A 1 96 ? -16.925 14.881 8.681 1.00 65.31 96 LYS A N 1
ATOM 774 C CA . LYS A 1 96 ? -18.266 14.516 8.190 1.00 65.31 96 LYS A CA 1
ATOM 775 C C . LYS A 1 96 ? -19.402 14.924 9.135 1.00 65.31 96 LYS A C 1
ATOM 777 O O . LYS A 1 96 ? -20.556 14.767 8.760 1.00 65.31 96 LYS A O 1
ATOM 782 N N . VAL A 1 97 ? -19.086 15.391 10.344 1.00 56.56 97 VAL A N 1
ATOM 783 C CA . VAL A 1 97 ? -20.065 15.780 11.378 1.00 56.56 97 VAL A CA 1
ATOM 784 C C . VAL A 1 97 ? -20.272 17.308 11.384 1.00 56.56 97 VAL A C 1
ATOM 786 O O . VAL A 1 97 ? -20.453 17.904 12.439 1.00 56.56 97 VAL A O 1
ATOM 789 N N . ALA A 1 98 ? -20.199 17.954 10.216 1.00 43.97 98 ALA A N 1
ATOM 790 C CA . ALA A 1 98 ? -20.441 19.388 10.030 1.00 43.97 98 ALA A CA 1
ATOM 791 C C . ALA A 1 98 ? -21.581 19.613 9.035 1.00 43.97 98 ALA A C 1
ATOM 793 O O . ALA A 1 98 ? -21.641 18.841 8.049 1.00 43.97 98 ALA A O 1
#